Protein AF-A0A2A4Y7M6-F1 (afdb_monomer_lite)

Secondary structure (DSSP, 8-state):
--HHHHHHHHHHHHHHHHHTT-TTEEEEHHHHIIIII---SS-----EEEE-----HHHHHHHHHHHH-

Radius of gyration: 14.14 Å; chains: 1; bounding box: 29×23×35 Å

Structure (mmCIF, N/CA/C/O backbone):
data_AF-A0A2A4Y7M6-F1
#
_entry.id   AF-A0A2A4Y7M6-F1
#
loop_
_atom_site.group_PDB
_atom_site.id
_atom_site.type_symbol
_atom_site.label_atom_id
_atom_site.label_alt_id
_atom_site.label_comp_id
_atom_site.label_asym_id
_atom_site.label_entity_id
_atom_site.label_seq_id
_atom_site.pdbx_PDB_ins_code
_atom_site.Cartn_x
_atom_site.Cartn_y
_atom_site.Cartn_z
_atom_site.occupancy
_atom_site.B_iso_or_equiv
_atom_site.auth_seq_id
_atom_site.auth_comp_id
_atom_site.auth_asym_id
_atom_site.auth_atom_id
_atom_site.pdbx_PDB_model_num
ATOM 1 N N . MET A 1 1 ? -10.978 4.911 21.291 1.00 68.88 1 MET A N 1
ATOM 2 C CA . MET A 1 1 ? -10.148 4.918 20.067 1.00 68.88 1 MET A CA 1
ATOM 3 C C . MET A 1 1 ? -9.904 6.370 19.687 1.00 68.88 1 MET A C 1
ATOM 5 O O . MET A 1 1 ? -10.813 7.166 19.864 1.00 68.88 1 MET A O 1
ATOM 9 N N . ASN A 1 2 ? -8.695 6.748 19.283 1.00 87.94 2 ASN A N 1
ATOM 10 C CA . ASN A 1 2 ? -8.382 8.144 18.956 1.00 87.94 2 ASN A CA 1
ATOM 11 C C . ASN A 1 2 ? -9.050 8.530 17.617 1.00 87.94 2 ASN A C 1
ATOM 13 O O . ASN A 1 2 ? -8.879 7.827 16.616 1.00 87.94 2 ASN A O 1
ATOM 17 N N . GLU A 1 3 ? -9.824 9.619 17.599 1.00 90.62 3 GLU A N 1
ATOM 18 C CA . GLU A 1 3 ? -10.575 10.064 16.414 1.00 90.62 3 GLU A CA 1
ATOM 19 C C . GLU A 1 3 ? -9.674 10.419 15.228 1.00 90.62 3 GLU A C 1
ATOM 21 O O . GLU A 1 3 ? -10.049 10.175 14.082 1.00 90.62 3 GLU A O 1
ATOM 26 N N . VAL A 1 4 ? -8.475 10.951 15.485 1.00 93.12 4 VAL A N 1
ATOM 27 C CA . VAL A 1 4 ? -7.516 11.325 14.435 1.00 93.12 4 VAL A CA 1
ATOM 28 C C . VAL A 1 4 ? -7.055 10.082 13.681 1.00 93.12 4 VAL A C 1
ATOM 30 O O . VAL A 1 4 ? -7.186 10.022 12.460 1.00 93.12 4 VAL A O 1
ATOM 33 N N . TYR A 1 5 ? -6.614 9.049 14.406 1.00 91.62 5 TYR A N 1
ATOM 34 C CA . TYR A 1 5 ? -6.187 7.789 13.793 1.00 91.62 5 TYR A CA 1
ATOM 35 C C . TYR A 1 5 ? -7.345 7.062 13.103 1.00 91.62 5 TYR A C 1
ATOM 37 O O . TYR A 1 5 ? -7.152 6.447 12.063 1.00 91.62 5 TYR A O 1
ATOM 45 N N . THR A 1 6 ? -8.568 7.184 13.624 1.00 93.38 6 THR A N 1
ATOM 46 C CA . THR A 1 6 ? -9.756 6.606 12.973 1.00 93.38 6 THR A CA 1
ATOM 47 C C . THR A 1 6 ? -10.019 7.260 11.612 1.00 93.38 6 THR A C 1
ATOM 49 O O . THR A 1 6 ? -10.289 6.566 10.635 1.00 93.38 6 THR A O 1
ATOM 52 N N . LYS A 1 7 ? -9.892 8.592 11.521 1.00 95.25 7 LYS A N 1
ATOM 53 C CA . LYS A 1 7 ? -10.005 9.320 10.247 1.00 95.25 7 LYS A CA 1
ATOM 54 C C . LYS A 1 7 ? -8.886 8.944 9.273 1.00 95.25 7 LYS A C 1
ATOM 56 O O . LYS A 1 7 ? -9.166 8.770 8.093 1.00 95.25 7 LYS A O 1
ATOM 61 N N . GLN A 1 8 ? -7.655 8.779 9.760 1.00 95.06 8 GLN A N 1
ATOM 62 C CA . GLN A 1 8 ? -6.525 8.350 8.928 1.00 95.06 8 GLN A CA 1
ATOM 63 C C . GLN A 1 8 ? -6.714 6.937 8.372 1.00 95.06 8 GLN A C 1
ATOM 65 O O . GLN A 1 8 ? -6.524 6.732 7.181 1.00 95.06 8 GLN A O 1
ATOM 70 N N . VAL A 1 9 ? -7.156 5.981 9.195 1.00 94.94 9 VAL A N 1
ATOM 71 C CA . VAL A 1 9 ? -7.452 4.613 8.735 1.00 94.94 9 VAL A CA 1
ATOM 72 C C . VAL A 1 9 ? -8.564 4.619 7.694 1.00 94.94 9 VAL A C 1
ATOM 74 O O . VAL A 1 9 ? -8.465 3.917 6.696 1.00 94.94 9 VAL A O 1
ATOM 77 N N . LYS A 1 10 ? -9.611 5.430 7.894 1.00 95.44 10 LYS A N 1
ATOM 78 C CA . LYS A 1 10 ? -10.676 5.572 6.898 1.00 95.44 10 LYS A CA 1
ATOM 79 C C . LYS A 1 10 ? -10.123 6.074 5.562 1.00 95.44 10 LYS A C 1
ATOM 81 O O . LYS A 1 10 ? -10.387 5.456 4.542 1.00 95.44 10 LYS A O 1
ATOM 86 N N . LEU A 1 11 ? -9.307 7.130 5.587 1.00 95.88 11 LEU A N 1
ATOM 87 C CA . LEU A 1 11 ? -8.657 7.647 4.383 1.00 95.88 11 LEU A CA 1
ATOM 88 C C . LEU A 1 11 ? -7.770 6.588 3.713 1.00 95.88 11 LEU A C 1
ATOM 90 O O . LEU A 1 11 ? -7.814 6.444 2.499 1.00 95.88 11 LEU A O 1
ATOM 94 N N . LEU A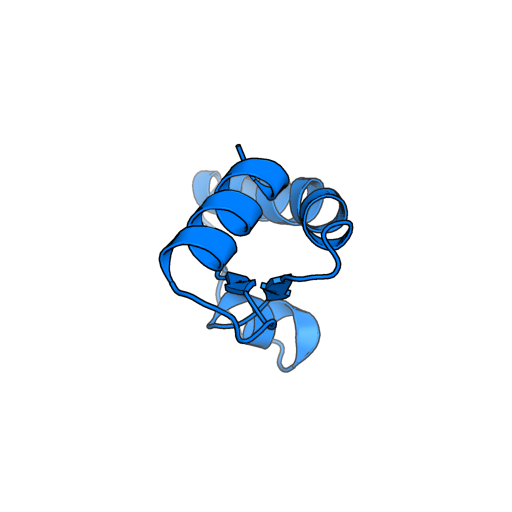 1 12 ? -6.998 5.828 4.494 1.00 95.44 12 LEU A N 1
ATOM 95 C CA . LEU A 1 12 ? -6.179 4.733 3.977 1.00 95.44 12 LEU A CA 1
ATOM 96 C C . LEU A 1 12 ? -7.042 3.706 3.241 1.00 95.44 12 LEU A C 1
ATOM 98 O O . LEU A 1 12 ? -6.713 3.343 2.119 1.00 95.44 12 LEU A O 1
ATOM 102 N N . LEU A 1 13 ? -8.147 3.260 3.846 1.00 94.69 13 LEU A N 1
ATOM 103 C CA . LEU A 1 13 ? -9.061 2.297 3.226 1.00 94.69 13 LEU A CA 1
ATOM 104 C C . LEU A 1 13 ? -9.728 2.852 1.960 1.00 94.69 13 LEU A C 1
ATOM 106 O O . LEU A 1 13 ? -9.952 2.090 1.025 1.00 94.69 13 LEU A O 1
ATOM 110 N N . ASP A 1 14 ? -10.007 4.156 1.922 1.00 95.94 14 ASP A N 1
ATOM 111 C CA . ASP A 1 14 ? -10.573 4.829 0.749 1.00 95.94 14 ASP A CA 1
ATOM 112 C C . ASP A 1 14 ? -9.544 4.937 -0.403 1.00 95.94 14 ASP A C 1
ATOM 114 O O . ASP A 1 14 ? -9.918 4.831 -1.568 1.00 95.94 14 ASP A O 1
ATOM 118 N N . VAL A 1 15 ? -8.252 5.120 -0.095 1.00 94.19 15 VAL A N 1
ATOM 119 C CA . VAL A 1 15 ? -7.162 5.300 -1.082 1.00 94.19 15 VAL A CA 1
ATOM 120 C C . VAL A 1 15 ? -6.550 3.975 -1.549 1.00 94.19 15 VAL A C 1
ATOM 122 O O . VAL A 1 15 ? -6.092 3.875 -2.686 1.00 94.19 15 VAL A O 1
ATOM 125 N N . LEU A 1 16 ? -6.546 2.938 -0.707 1.00 93.75 16 LEU A N 1
ATOM 126 C CA . LEU A 1 16 ? -5.908 1.651 -1.009 1.00 93.75 16 LEU A CA 1
ATOM 127 C C . LEU A 1 16 ? -6.366 1.016 -2.344 1.00 93.75 16 LEU A C 1
ATOM 129 O O . LEU A 1 16 ? -5.507 0.482 -3.045 1.00 93.75 16 LEU A O 1
ATOM 133 N N . PRO A 1 17 ? -7.652 1.082 -2.752 1.00 94.06 17 PRO A N 1
ATOM 134 C CA . PRO A 1 17 ? -8.091 0.578 -4.055 1.00 94.06 17 PRO A CA 1
ATOM 135 C C . PRO A 1 17 ? -7.478 1.307 -5.253 1.00 94.06 17 PRO A C 1
ATOM 137 O O . PRO A 1 17 ? -7.319 0.698 -6.305 1.00 94.06 17 PRO A O 1
ATOM 140 N N . GLU A 1 18 ? -7.141 2.591 -5.114 1.00 93.25 18 GLU A N 1
ATOM 141 C CA . GLU A 1 18 ? -6.471 3.351 -6.174 1.00 93.25 18 GLU A CA 1
ATOM 142 C C . GLU A 1 18 ? -5.013 2.912 -6.307 1.00 93.25 18 GLU A C 1
ATOM 144 O O . GLU A 1 18 ? -4.557 2.647 -7.412 1.00 93.25 18 GLU A O 1
ATOM 149 N N . VAL A 1 19 ? -4.322 2.719 -5.179 1.00 92.19 19 VAL A N 1
ATOM 150 C CA . VAL A 1 19 ? -2.959 2.162 -5.151 1.00 92.19 19 VAL A CA 1
ATOM 151 C C . VAL A 1 19 ? -2.922 0.749 -5.738 1.00 92.19 19 VAL A C 1
ATOM 153 O O . VAL A 1 19 ? -1.995 0.398 -6.457 1.00 92.19 19 VAL A O 1
ATOM 156 N N . ALA A 1 20 ? -3.952 -0.060 -5.478 1.00 91.81 20 ALA A N 1
ATOM 157 C CA . ALA A 1 20 ? -4.051 -1.430 -5.979 1.00 91.81 20 ALA A CA 1
ATOM 158 C C . ALA A 1 20 ? -4.217 -1.540 -7.509 1.00 91.81 20 ALA A C 1
ATOM 160 O O . ALA A 1 20 ? -4.160 -2.651 -8.033 1.00 91.81 20 ALA A O 1
ATOM 161 N N . LYS A 1 21 ? -4.440 -0.427 -8.226 1.00 93.31 21 LYS A N 1
ATOM 162 C CA . LYS A 1 21 ? -4.456 -0.408 -9.699 1.00 93.31 21 LYS A CA 1
ATOM 163 C C . LYS A 1 21 ? -3.053 -0.495 -10.299 1.00 93.31 21 LYS A C 1
ATOM 165 O O . LYS A 1 21 ? -2.928 -0.895 -11.451 1.00 93.31 21 LYS A O 1
ATOM 170 N N . GLU A 1 22 ? -2.022 -0.143 -9.535 1.00 95.00 22 GLU A N 1
ATOM 171 C CA . GLU A 1 22 ? -0.638 -0.220 -9.987 1.00 95.00 22 GLU A CA 1
ATOM 172 C C . GLU A 1 22 ? -0.115 -1.662 -9.896 1.00 95.00 22 GLU A C 1
ATOM 174 O O .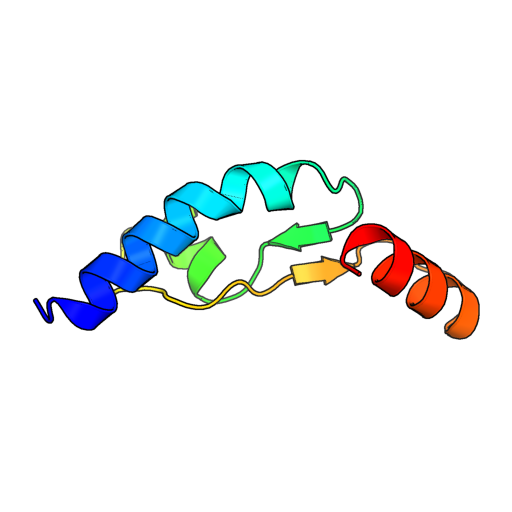 GLU A 1 22 ? 0.237 -2.157 -8.825 1.00 95.00 22 GLU A O 1
ATOM 179 N N . GLU A 1 23 ? -0.047 -2.350 -11.038 1.00 93.38 23 GLU A N 1
ATOM 180 C CA . GLU A 1 23 ? 0.241 -3.793 -11.116 1.00 93.38 23 GLU A CA 1
ATOM 181 C C . GLU A 1 23 ? 1.650 -4.180 -10.636 1.00 93.38 23 GLU A C 1
ATOM 183 O O . GLU A 1 23 ? 1.886 -5.315 -10.218 1.00 93.38 23 GLU A O 1
ATOM 188 N N . HIS A 1 24 ? 2.597 -3.242 -10.688 1.00 96.25 24 HIS A N 1
ATOM 189 C CA . HIS A 1 24 ? 3.999 -3.493 -10.355 1.00 96.25 24 HIS A CA 1
ATOM 190 C C . HIS A 1 24 ? 4.343 -3.228 -8.885 1.00 96.25 24 HIS A C 1
ATOM 192 O O . HIS A 1 24 ? 5.513 -3.331 -8.508 1.00 96.25 24 HIS A O 1
ATOM 198 N N . PHE A 1 25 ? 3.352 -2.918 -8.046 1.00 96.69 25 PHE A N 1
ATOM 199 C CA . PHE A 1 25 ? 3.550 -2.734 -6.614 1.00 96.69 25 PHE A CA 1
ATOM 200 C C . PHE A 1 25 ? 2.800 -3.785 -5.805 1.00 96.69 25 PHE A C 1
ATOM 202 O O . PHE A 1 25 ? 1.617 -4.043 -6.005 1.00 96.69 25 PHE A O 1
ATOM 209 N N . ALA A 1 26 ? 3.489 -4.355 -4.821 1.00 95.88 26 ALA A N 1
ATOM 210 C CA . ALA A 1 26 ? 2.876 -5.207 -3.816 1.00 95.88 26 ALA A CA 1
ATOM 211 C C . ALA A 1 26 ? 2.802 -4.476 -2.472 1.00 95.88 26 ALA A C 1
ATOM 213 O O . ALA A 1 26 ? 3.784 -3.898 -2.005 1.00 95.88 26 ALA A O 1
ATOM 214 N N . LEU A 1 27 ? 1.641 -4.545 -1.818 1.00 95.94 27 LEU A N 1
ATOM 215 C CA . LEU A 1 27 ? 1.478 -4.080 -0.443 1.00 95.94 27 LEU A CA 1
ATOM 216 C C . LEU A 1 27 ? 2.177 -5.044 0.522 1.00 95.94 27 LEU A C 1
ATOM 218 O O . LEU A 1 27 ? 1.946 -6.254 0.478 1.00 95.94 27 LEU A O 1
ATOM 222 N N . HIS A 1 28 ? 2.977 -4.512 1.445 1.00 95.44 28 HIS A N 1
ATOM 223 C CA . HIS A 1 28 ? 3.629 -5.306 2.483 1.00 95.44 28 HIS A CA 1
ATOM 224 C C . HIS A 1 28 ? 3.532 -4.654 3.872 1.00 95.44 28 HIS A C 1
ATOM 226 O O . HIS A 1 28 ? 2.689 -3.796 4.142 1.00 95.44 28 HIS A O 1
ATOM 232 N N . GLY A 1 29 ? 4.360 -5.135 4.802 1.00 95.25 29 GLY A N 1
ATOM 233 C CA . GLY A 1 29 ? 4.541 -4.507 6.104 1.00 95.25 29 GLY A CA 1
ATOM 234 C C . GLY A 1 29 ? 3.394 -4.762 7.077 1.00 95.25 29 GLY A C 1
ATOM 235 O O . GLY A 1 29 ? 2.594 -5.694 6.939 1.00 95.25 29 GLY A O 1
ATOM 236 N N . GLY A 1 30 ? 3.339 -3.932 8.119 1.00 95.12 30 GLY A N 1
ATOM 237 C CA . GLY A 1 30 ? 2.359 -4.077 9.192 1.00 95.12 30 GLY A CA 1
ATOM 238 C C . GLY A 1 30 ? 0.925 -3.869 8.708 1.00 95.12 30 GLY A C 1
ATOM 239 O O . GLY A 1 30 ? 0.005 -4.496 9.239 1.00 95.12 30 GLY A O 1
ATOM 240 N N . THR A 1 31 ? 0.713 -3.013 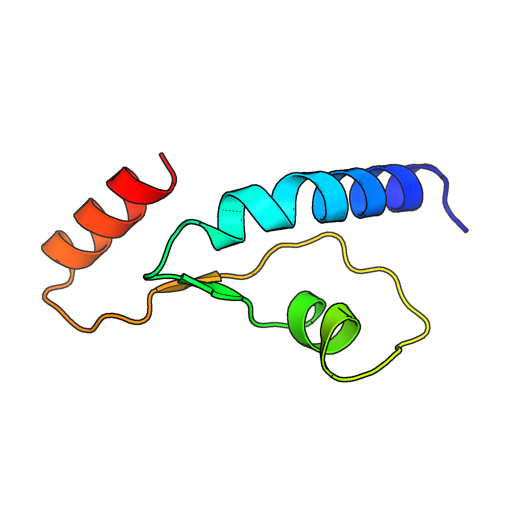7.713 1.00 95.00 31 THR A N 1
ATOM 241 C CA . THR A 1 31 ? -0.616 -2.754 7.148 1.00 95.00 31 THR A CA 1
ATOM 242 C C . THR A 1 31 ? -1.145 -3.961 6.389 1.00 95.00 31 THR A C 1
ATOM 244 O O . THR A 1 31 ? -2.254 -4.400 6.692 1.00 95.00 31 THR A O 1
ATOM 247 N N . ALA A 1 32 ? -0.339 -4.568 5.509 1.00 95.81 32 ALA A N 1
ATOM 248 C CA . ALA A 1 32 ? -0.733 -5.782 4.794 1.00 95.81 32 ALA A CA 1
ATOM 249 C C . ALA A 1 32 ? -1.115 -6.917 5.753 1.00 95.81 32 ALA A C 1
ATOM 251 O O . ALA A 1 32 ? -2.161 -7.546 5.599 1.00 95.81 32 ALA A O 1
ATOM 252 N N . ILE A 1 33 ? -0.294 -7.141 6.787 1.00 96.00 33 ILE A N 1
ATOM 253 C CA . ILE A 1 33 ? -0.548 -8.194 7.777 1.00 96.00 33 ILE A CA 1
ATOM 254 C C . ILE A 1 33 ? -1.871 -7.942 8.507 1.00 96.00 33 ILE A C 1
ATOM 256 O O . ILE A 1 33 ? -2.665 -8.869 8.638 1.00 96.00 33 ILE A O 1
ATOM 260 N N . ASN A 1 34 ? -2.116 -6.706 8.955 1.00 95.12 34 ASN A N 1
ATOM 261 C CA . ASN A 1 34 ? -3.316 -6.368 9.723 1.00 95.12 34 ASN A CA 1
ATOM 262 C C . ASN A 1 34 ? -4.607 -6.460 8.892 1.00 95.12 34 ASN A C 1
ATOM 264 O O . ASN A 1 34 ? -5.643 -6.859 9.406 1.00 95.12 34 ASN A O 1
ATOM 268 N N . LEU A 1 35 ? -4.553 -6.075 7.612 1.00 92.44 35 LEU A N 1
ATOM 269 C CA . LEU A 1 35 ? -5.737 -6.046 6.748 1.00 92.44 35 LEU A CA 1
ATOM 270 C C . LEU A 1 35 ? -6.066 -7.408 6.131 1.00 92.44 35 LEU A C 1
ATOM 272 O O . LEU A 1 35 ? -7.240 -7.751 6.018 1.00 92.44 35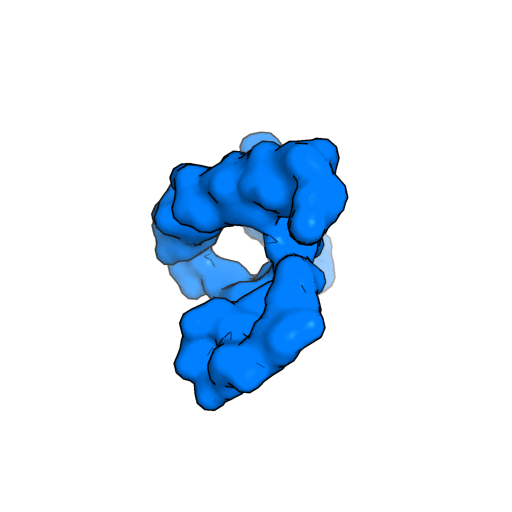 LEU A O 1
ATOM 276 N N . PHE A 1 36 ? -5.053 -8.177 5.721 1.00 93.38 36 PHE A N 1
ATOM 277 C CA . PHE A 1 36 ? -5.264 -9.353 4.867 1.00 93.38 36 PHE A CA 1
ATOM 278 C C . PHE A 1 36 ? -4.883 -10.686 5.513 1.00 93.38 36 PHE A C 1
ATOM 280 O O . PHE A 1 36 ? -5.355 -11.726 5.061 1.00 93.38 36 PHE A O 1
ATOM 287 N N . VAL A 1 37 ? -4.036 -10.689 6.548 1.00 96.44 37 VAL A N 1
ATOM 288 C CA . VAL A 1 37 ? -3.481 -11.936 7.111 1.00 96.44 37 VAL A CA 1
ATOM 289 C C . VAL A 1 37 ? -4.021 -12.228 8.505 1.00 96.44 37 VAL A C 1
ATOM 291 O O . VAL A 1 37 ? -4.335 -13.374 8.824 1.00 96.44 37 VAL A O 1
ATOM 294 N N . ARG A 1 38 ? -4.098 -11.213 9.368 1.00 95.81 38 ARG A N 1
ATOM 295 C CA . ARG A 1 38 ? -4.438 -11.384 10.778 1.00 95.81 38 ARG A CA 1
ATOM 296 C C . ARG A 1 38 ? -5.130 -10.147 11.325 1.00 95.81 38 ARG A C 1
ATOM 298 O O . ARG A 1 38 ? -4.547 -9.072 11.301 1.00 95.81 38 ARG A O 1
ATOM 305 N N . ASP A 1 39 ? -6.281 -10.349 11.954 1.00 93.69 39 ASP A N 1
ATOM 306 C CA . ASP A 1 39 ? -6.931 -9.326 12.772 1.00 93.69 39 ASP A CA 1
ATOM 307 C C . ASP A 1 39 ? -6.084 -9.048 14.027 1.00 93.69 39 ASP A C 1
ATOM 309 O O . ASP A 1 39 ? -5.962 -9.889 14.928 1.00 93.69 39 ASP A O 1
ATOM 313 N N . MET A 1 40 ? -5.399 -7.902 14.046 1.00 94.75 40 MET A N 1
ATOM 314 C CA . MET A 1 40 ? -4.599 -7.456 15.182 1.00 94.75 40 MET A CA 1
ATOM 315 C C . MET A 1 40 ? -5.336 -6.330 15.919 1.00 94.75 40 MET A C 1
ATOM 317 O O . MET A 1 40 ? -5.889 -5.441 15.278 1.00 94.75 40 MET A O 1
ATOM 321 N N . PRO A 1 41 ? -5.265 -6.257 17.263 1.00 93.38 41 PRO A N 1
ATOM 322 C CA . PRO A 1 41 ? -5.931 -5.212 18.043 1.00 93.38 41 PRO A CA 1
ATOM 323 C C . PRO A 1 41 ? -5.172 -3.869 17.982 1.00 93.38 41 PRO A C 1
ATOM 325 O O . PRO A 1 41 ? -4.807 -3.295 19.008 1.00 93.38 41 PRO A O 1
ATOM 328 N N . ARG A 1 42 ? -4.880 -3.375 16.773 1.00 92.06 42 ARG A N 1
ATOM 329 C CA . ARG A 1 42 ? -4.200 -2.103 16.502 1.00 92.06 42 ARG A CA 1
ATOM 330 C C . ARG A 1 42 ? -4.686 -1.485 15.194 1.00 92.06 42 ARG A C 1
ATOM 332 O O . ARG A 1 42 ? -5.146 -2.179 14.294 1.00 92.06 42 ARG A O 1
ATOM 339 N N . LEU A 1 43 ? -4.500 -0.176 15.067 1.00 92.31 43 LEU A N 1
ATOM 340 C CA . LEU A 1 43 ? -4.693 0.530 13.804 1.00 92.31 43 LEU A CA 1
ATOM 341 C C . LEU A 1 43 ? -3.402 0.501 12.972 1.00 92.31 43 LEU A C 1
ATOM 343 O O . LEU A 1 43 ? -2.299 0.441 13.521 1.00 92.31 43 LEU A O 1
ATOM 347 N N . SER A 1 44 ? -3.560 0.544 11.653 1.00 93.00 44 SER A N 1
ATOM 348 C CA . SER A 1 44 ? -2.479 0.733 10.683 1.00 93.00 44 SER A CA 1
ATOM 349 C C . SER A 1 44 ? -2.776 1.992 9.879 1.00 93.00 44 SER A C 1
ATOM 351 O O . SER A 1 44 ? -3.901 2.144 9.410 1.00 93.00 44 SER A O 1
ATOM 353 N N . VAL A 1 45 ? -1.804 2.892 9.749 1.00 92.88 45 VAL A N 1
ATOM 354 C CA . VAL A 1 45 ? -1.989 4.206 9.103 1.00 92.88 45 VAL A CA 1
ATOM 355 C C . VAL A 1 45 ? -1.017 4.459 7.951 1.00 92.88 45 VAL A C 1
ATOM 357 O O . VAL A 1 45 ? -1.158 5.463 7.261 1.00 92.88 45 VAL A O 1
ATOM 360 N N . ASP A 1 46 ? -0.089 3.532 7.719 1.00 93.31 46 ASP A N 1
ATOM 361 C CA . ASP A 1 46 ? 0.945 3.624 6.689 1.00 93.31 46 ASP A CA 1
ATOM 362 C C . ASP A 1 46 ? 0.614 2.693 5.512 1.00 93.31 46 ASP A C 1
ATOM 364 O O . ASP A 1 46 ? -0.060 1.674 5.689 1.00 93.31 46 ASP A O 1
ATOM 368 N N . ILE A 1 47 ? 1.101 3.011 4.314 1.00 94.31 47 ILE A N 1
ATOM 369 C CA . ILE A 1 47 ? 1.029 2.138 3.134 1.00 94.31 47 ILE A CA 1
ATOM 370 C C . ILE A 1 47 ? 2.466 1.839 2.710 1.00 94.31 47 ILE A C 1
ATOM 372 O O . ILE A 1 47 ? 3.146 2.710 2.174 1.00 94.31 47 ILE A O 1
ATOM 376 N N . ASP A 1 48 ? 2.916 0.611 2.955 1.00 95.50 48 ASP A N 1
ATOM 377 C CA . ASP A 1 48 ? 4.232 0.142 2.524 1.00 95.50 48 ASP A CA 1
ATOM 378 C C . ASP A 1 48 ? 4.096 -0.618 1.199 1.00 95.50 48 ASP A C 1
ATOM 380 O O . ASP A 1 48 ? 3.414 -1.647 1.139 1.00 95.50 48 ASP A O 1
ATOM 384 N N . LEU A 1 49 ? 4.748 -0.125 0.144 1.00 95.56 49 LEU A N 1
ATOM 385 C CA . LEU A 1 49 ? 4.763 -0.751 -1.177 1.00 95.56 49 LEU A CA 1
ATOM 386 C C . LEU A 1 49 ? 6.169 -1.218 -1.542 1.00 95.56 49 LEU A C 1
ATOM 388 O O . LEU A 1 49 ? 7.152 -0.518 -1.301 1.00 95.56 49 LEU A O 1
ATOM 392 N N . ILE A 1 50 ? 6.245 -2.371 -2.202 1.00 95.62 50 ILE A N 1
ATOM 393 C CA . ILE A 1 50 ? 7.461 -2.865 -2.842 1.00 95.62 50 ILE A CA 1
ATOM 394 C C . ILE A 1 50 ? 7.235 -2.968 -4.344 1.00 95.62 50 ILE A C 1
ATOM 396 O O . ILE A 1 50 ? 6.250 -3.556 -4.789 1.00 95.62 50 ILE A O 1
ATOM 400 N N . TYR A 1 51 ? 8.151 -2.394 -5.118 1.00 96.44 51 TYR A N 1
ATOM 401 C CA . TYR A 1 51 ? 8.189 -2.576 -6.563 1.00 96.44 51 TYR A CA 1
ATOM 402 C C . TYR A 1 51 ? 8.693 -3.990 -6.879 1.00 96.44 51 TYR A C 1
ATOM 404 O O . TYR A 1 51 ? 9.720 -4.407 -6.342 1.00 96.44 51 TYR A O 1
ATOM 412 N N . VAL A 1 52 ? 7.942 -4.753 -7.677 1.00 96.81 52 VAL A N 1
ATOM 413 C CA . VAL A 1 52 ? 8.167 -6.206 -7.835 1.00 96.81 52 VAL A CA 1
ATOM 414 C C . VAL A 1 52 ? 8.979 -6.587 -9.070 1.00 96.81 52 VAL A C 1
ATOM 416 O O . VAL A 1 52 ? 9.420 -7.733 -9.171 1.00 96.81 52 VAL A O 1
ATOM 419 N N . LEU A 1 53 ? 9.170 -5.660 -10.010 1.00 96.25 53 LEU A N 1
ATOM 420 C CA . LEU A 1 53 ? 10.029 -5.901 -11.165 1.00 96.25 53 LEU A CA 1
ATOM 421 C C . LEU A 1 53 ? 11.501 -5.748 -10.770 1.00 96.25 53 LEU A C 1
ATOM 423 O O . LEU A 1 53 ? 11.843 -5.009 -9.848 1.00 96.25 53 LEU A O 1
ATOM 427 N N . ILE A 1 54 ? 12.361 -6.489 -11.466 1.00 94.00 54 ILE A N 1
ATOM 428 C CA . ILE A 1 54 ? 13.810 -6.457 -11.275 1.00 94.00 54 ILE A CA 1
ATOM 429 C C . ILE A 1 54 ? 14.426 -6.003 -12.594 1.00 94.00 54 ILE A C 1
ATOM 431 O O . ILE A 1 54 ? 14.442 -6.773 -13.558 1.00 94.00 54 ILE A O 1
ATOM 435 N N . GLY A 1 55 ? 14.923 -4.772 -12.624 1.00 94.75 55 GLY A N 1
ATOM 436 C CA . GLY A 1 55 ? 15.570 -4.160 -13.774 1.00 94.75 55 GLY A CA 1
ATOM 437 C C . GLY A 1 55 ? 16.822 -3.374 -13.394 1.00 94.75 55 GLY A C 1
ATOM 438 O O . GLY A 1 55 ? 17.412 -3.544 -12.322 1.00 94.75 55 GLY A O 1
ATOM 439 N N . GLU A 1 56 ? 17.261 -2.524 -14.319 1.00 97.75 56 GLU A N 1
ATOM 440 C CA . GLU A 1 56 ? 18.334 -1.573 -14.051 1.00 97.75 56 GLU A CA 1
ATOM 441 C C . GLU A 1 56 ? 17.835 -0.475 -13.113 1.00 97.75 56 GLU A C 1
ATOM 443 O O . GLU A 1 56 ? 16.725 0.037 -13.257 1.00 97.75 56 GLU A O 1
ATOM 448 N N . ARG A 1 57 ? 18.683 -0.070 -12.162 1.00 95.50 57 ARG A N 1
ATOM 449 C CA . ARG A 1 57 ? 18.298 0.854 -11.084 1.00 95.50 57 ARG A CA 1
ATOM 450 C C . ARG A 1 57 ? 17.631 2.130 -11.600 1.00 95.50 57 ARG A C 1
ATOM 452 O O . ARG A 1 57 ? 16.637 2.565 -11.027 1.00 95.50 57 ARG A O 1
ATOM 459 N N . ASP A 1 58 ? 18.208 2.751 -12.622 1.00 97.75 58 ASP A N 1
ATOM 460 C CA . ASP A 1 58 ? 17.727 4.040 -13.125 1.00 97.75 58 ASP A CA 1
ATOM 461 C C . ASP A 1 58 ? 16.396 3.896 -13.879 1.00 97.75 58 ASP A C 1
ATOM 463 O O . ASP A 1 58 ? 15.540 4.775 -13.783 1.00 97.75 58 ASP A O 1
ATOM 467 N N . GLU A 1 59 ? 16.194 2.772 -14.571 1.00 97.00 59 GLU A N 1
ATOM 468 C CA . GLU A 1 59 ? 14.943 2.448 -15.260 1.00 97.00 59 GLU A CA 1
ATOM 469 C C . GLU A 1 59 ? 13.826 2.147 -14.255 1.00 97.00 59 GLU A C 1
ATOM 471 O O . GLU A 1 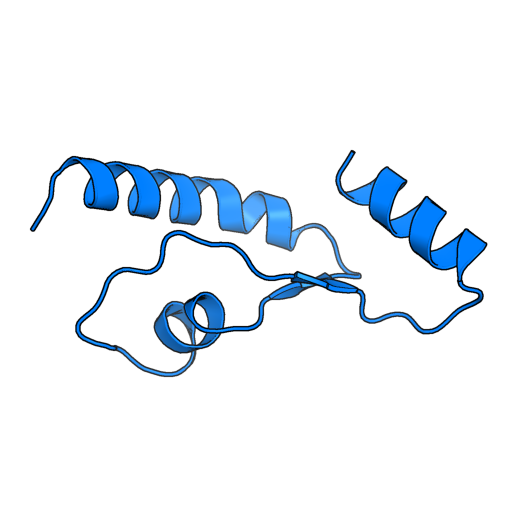59 ? 12.750 2.738 -14.328 1.00 97.00 59 GLU A O 1
ATOM 476 N N . ASP A 1 60 ? 14.103 1.306 -13.257 1.00 96.56 60 ASP A N 1
ATOM 477 C CA . ASP A 1 60 ? 13.139 0.975 -12.208 1.00 96.56 60 ASP A CA 1
ATOM 478 C C . ASP A 1 60 ? 12.741 2.216 -11.402 1.00 96.56 60 ASP A C 1
ATOM 480 O O . ASP A 1 60 ? 11.559 2.432 -11.138 1.00 96.56 60 ASP A O 1
ATOM 484 N N . LEU A 1 61 ? 13.695 3.089 -11.059 1.00 96.06 61 LEU A N 1
ATOM 485 C CA . LEU A 1 61 ? 13.390 4.353 -10.383 1.00 96.06 61 LEU A CA 1
ATOM 486 C C . LEU A 1 61 ? 12.535 5.286 -11.250 1.00 96.06 61 LEU A C 1
ATOM 488 O O . LEU A 1 61 ? 11.660 5.972 -10.717 1.00 96.06 61 LEU A O 1
ATOM 492 N N . ALA A 1 62 ? 12.764 5.330 -12.564 1.00 96.25 62 ALA A N 1
ATOM 493 C CA . ALA A 1 62 ? 11.932 6.111 -13.476 1.00 96.25 62 ALA A CA 1
ATOM 494 C C . ALA A 1 62 ? 10.499 5.558 -13.541 1.00 96.25 62 ALA A C 1
ATOM 496 O O . ALA A 1 62 ? 9.546 6.329 -13.425 1.00 96.25 62 ALA A O 1
ATOM 497 N N . ASN A 1 63 ? 10.347 4.235 -13.639 1.00 95.88 63 ASN A N 1
ATOM 498 C CA . ASN A 1 63 ? 9.048 3.561 -13.657 1.00 95.88 63 ASN A CA 1
ATOM 499 C C . ASN A 1 63 ? 8.280 3.757 -12.343 1.00 95.88 63 ASN A C 1
ATOM 501 O O . ASN A 1 63 ? 7.090 4.063 -12.368 1.00 95.88 63 ASN A O 1
ATOM 505 N N . ILE A 1 64 ? 8.965 3.663 -11.197 1.00 95.31 64 ILE A N 1
ATOM 506 C CA . ILE A 1 64 ? 8.369 3.913 -9.877 1.00 95.31 64 ILE A CA 1
ATOM 507 C C . ILE A 1 64 ? 7.810 5.338 -9.788 1.00 95.31 64 IL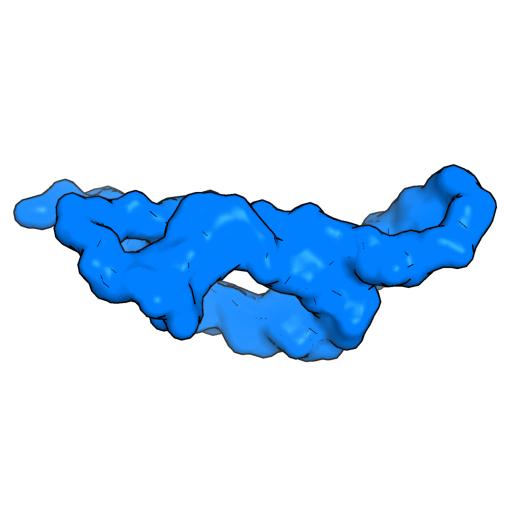E A C 1
ATOM 509 O O . ILE A 1 64 ? 6.680 5.530 -9.342 1.00 95.31 64 ILE A O 1
ATOM 513 N N . ASN A 1 65 ? 8.582 6.335 -10.231 1.00 94.69 65 ASN A N 1
ATOM 514 C CA . ASN A 1 65 ? 8.134 7.728 -10.222 1.00 94.69 65 ASN A CA 1
ATOM 515 C C . ASN A 1 65 ? 6.984 7.977 -11.204 1.00 94.69 65 ASN A C 1
ATOM 517 O O . ASN A 1 65 ? 6.114 8.780 -10.904 1.00 94.69 65 ASN A O 1
ATOM 521 N N . ALA A 1 66 ? 6.962 7.309 -12.360 1.00 94.12 66 ALA A N 1
ATOM 522 C CA . ALA A 1 66 ? 5.883 7.464 -13.335 1.00 94.12 66 ALA A CA 1
ATOM 523 C C . ALA A 1 66 ? 4.552 6.854 -12.861 1.00 94.12 66 ALA A C 1
ATOM 525 O O . ALA A 1 66 ? 3.495 7.336 -13.252 1.00 94.12 66 ALA A O 1
ATOM 526 N N . ALA A 1 67 ? 4.607 5.803 -12.041 1.00 92.69 67 ALA A N 1
ATOM 527 C CA . ALA A 1 67 ? 3.428 5.122 -11.512 1.00 92.69 67 ALA A CA 1
ATOM 528 C C . ALA A 1 67 ? 2.793 5.840 -10.306 1.00 92.69 67 ALA A C 1
ATOM 530 O O . ALA A 1 67 ? 1.579 5.808 -10.133 1.00 92.69 67 ALA A O 1
ATOM 531 N N . LEU A 1 68 ? 3.604 6.475 -9.450 1.00 85.69 68 LEU A N 1
ATOM 532 C CA . LEU A 1 68 ? 3.141 7.074 -8.186 1.00 85.69 68 LEU A CA 1
ATOM 533 C C . LEU A 1 68 ? 3.243 8.612 -8.132 1.00 85.69 68 LEU A C 1
ATOM 535 O O . LEU A 1 68 ? 2.851 9.197 -7.118 1.00 85.69 68 LEU A O 1
ATOM 539 N N . GLY A 1 69 ? 3.820 9.249 -9.156 1.00 75.00 69 GLY A N 1
ATOM 540 C CA . GLY A 1 69 ? 4.174 10.677 -9.194 1.00 75.00 69 GLY A CA 1
ATOM 541 C C . GLY A 1 69 ? 3.235 11.571 -9.991 1.00 75.00 69 GLY A C 1
ATOM 542 O O . GLY A 1 69 ? 2.578 11.088 -10.937 1.00 75.00 69 GLY A O 1
#

Foldseek 3Di:
DDPVLVVLLVVCVVCVVVVVVQPQKDWDDPVCCCPPPDPDPDGDRDTDIDGRDDDDPVVSVVVVVVRPD

pLDDT: mean 93.83, std 4.32, range [68.88, 97.75]

Sequence (69 aa):
MNEVYTKQVKLLLDVLPEVAKEEHFALHGGTAINLFVRDMPRLSVDIDLIYVLIGERDEDLANINAALG